Protein AF-A0A2J8WEG3-F1 (afdb_monomer_lite)

Sequence (65 aa):
MIKFTTKIYHPNVDENGQICLPIISNENWKPCTKTCQVLEALNVLVNRPNIREPLRMDLADLLTQ

Secondary structure (DSSP, 8-state):
--B-SS----TTS-TTSB---GGGSTTT--TT--HHHHHHHHHHHHHS--SSS-S-HHHHHHHT-

pLDDT: mean 94.06, std 3.77, range [75.75, 97.44]

Organism: Pongo abelii (NCBI:txid9601)

InterPro domains:
  IPR000608 Ubiquitin-conjugating (UBC), catalytic core domain [PF00179] (2-64)
  IPR000608 Ubiquitin-conjugating (UBC), catalytic core domain [PS50127] (1-65)
  IPR016135 Ubiquitin-conjugating enzyme/RWD-like [G3DSA:3.10.110.10] (1-65)
  IPR016135 Ubiquitin-conjugating enzyme/RWD-like [SSF54495] (2-63)
  IPR023313 Ubiquitin-conjugating enzyme, active site [PS00183] (9-24)
  IPR050113 Ubiquitin-conjugating enzyme E2-like [PTHR24067] (2-63)

Structure (mmCIF, N/CA/C/O backbone):
data_AF-A0A2J8WEG3-F1
#
_entry.id   AF-A0A2J8WEG3-F1
#
loop_
_atom_site.group_PDB
_atom_site.id
_atom_site.type_symbol
_atom_site.label_atom_id
_atom_site.label_alt_id
_atom_site.label_comp_id
_atom_site.label_asym_id
_atom_site.label_entity_id
_atom_site.label_seq_id
_atom_site.pdbx_PDB_ins_code
_atom_site.Cartn_x
_atom_site.Cartn_y
_atom_site.Cartn_z
_atom_site.occupancy
_atom_site.B_iso_or_equiv
_atom_site.auth_seq_id
_atom_site.auth_comp_id
_atom_site.auth_asym_id
_atom_site.auth_atom_id
_atom_site.pdbx_PDB_model_num
ATOM 1 N N . MET A 1 1 ? -3.071 -5.634 9.347 1.00 76.56 1 MET A N 1
ATOM 2 C CA . MET A 1 1 ? -2.194 -5.738 8.162 1.00 76.56 1 MET A CA 1
ATOM 3 C C . MET A 1 1 ? -3.064 -5.650 6.919 1.00 76.56 1 MET A C 1
ATOM 5 O O . MET A 1 1 ? -4.087 -6.323 6.883 1.00 76.56 1 MET A O 1
ATOM 9 N N . ILE A 1 2 ? -2.717 -4.789 5.962 1.00 92.19 2 ILE A N 1
ATOM 10 C CA . ILE A 1 2 ? -3.436 -4.636 4.687 1.00 92.19 2 ILE A CA 1
ATOM 11 C C . ILE A 1 2 ? -2.602 -5.320 3.608 1.00 92.19 2 ILE A C 1
ATOM 13 O O . ILE A 1 2 ? -1.380 -5.203 3.623 1.00 92.19 2 ILE A O 1
ATOM 17 N N . LYS A 1 3 ? -3.257 -6.040 2.699 1.00 95.00 3 LYS A N 1
ATOM 18 C CA . LYS A 1 3 ? -2.614 -6.633 1.528 1.00 95.00 3 LYS A CA 1
ATOM 19 C C . LYS A 1 3 ? -3.531 -6.548 0.319 1.00 95.00 3 LYS A C 1
ATOM 21 O O . LYS A 1 3 ? -4.753 -6.624 0.464 1.00 95.00 3 LYS A O 1
ATOM 26 N N . PHE A 1 4 ? -2.940 -6.441 -0.859 1.00 96.88 4 PHE A N 1
ATOM 27 C CA . PHE A 1 4 ? -3.650 -6.628 -2.111 1.00 96.88 4 PHE A CA 1
ATOM 28 C C . PHE A 1 4 ? -3.990 -8.106 -2.301 1.00 96.88 4 PHE A C 1
ATOM 30 O O . PHE A 1 4 ? -3.140 -8.982 -2.168 1.00 96.88 4 PHE A O 1
ATOM 37 N N . THR A 1 5 ? -5.254 -8.388 -2.601 1.00 97.06 5 THR A N 1
ATOM 38 C CA . THR A 1 5 ? -5.705 -9.720 -3.030 1.00 97.06 5 THR A CA 1
ATOM 39 C C . THR A 1 5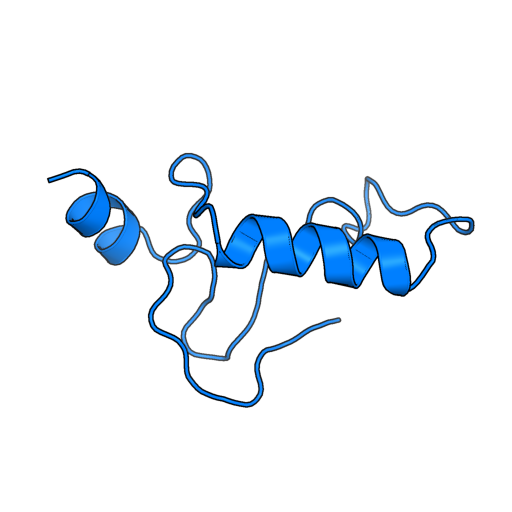 ? -5.446 -9.937 -4.518 1.00 97.06 5 THR A C 1
ATOM 41 O O . THR A 1 5 ? -5.109 -11.041 -4.937 1.00 97.06 5 THR A O 1
ATOM 44 N N . THR A 1 6 ? -5.575 -8.873 -5.311 1.00 96.94 6 THR A N 1
ATOM 45 C CA . THR A 1 6 ? -5.297 -8.861 -6.748 1.00 96.94 6 THR A CA 1
ATOM 46 C C . THR A 1 6 ? -3.843 -8.482 -6.995 1.00 96.94 6 THR A C 1
ATOM 48 O O . THR A 1 6 ? -3.353 -7.506 -6.430 1.00 96.94 6 THR A O 1
ATOM 51 N N . LYS A 1 7 ? -3.156 -9.221 -7.873 1.00 95.31 7 LYS A N 1
ATOM 52 C CA . LYS A 1 7 ? -1.791 -8.873 -8.285 1.00 95.31 7 LYS A CA 1
ATOM 53 C C . LYS A 1 7 ? -1.761 -7.479 -8.918 1.00 95.31 7 LYS A C 1
ATOM 55 O O . LYS A 1 7 ? -2.600 -7.163 -9.758 1.00 95.31 7 LYS A O 1
ATOM 60 N N . ILE A 1 8 ? -0.771 -6.678 -8.535 1.00 96.12 8 ILE A N 1
ATOM 61 C CA . ILE A 1 8 ? -0.565 -5.317 -9.036 1.00 96.12 8 ILE A CA 1
ATOM 62 C C . ILE A 1 8 ? 0.912 -5.098 -9.382 1.00 96.12 8 ILE A C 1
ATOM 64 O O . ILE A 1 8 ? 1.821 -5.553 -8.679 1.00 96.12 8 ILE A O 1
ATOM 68 N N . TYR A 1 9 ? 1.157 -4.407 -10.492 1.00 95.75 9 TYR A N 1
ATOM 69 C CA . TYR A 1 9 ? 2.493 -4.012 -10.926 1.00 95.75 9 TYR A CA 1
ATOM 70 C C . TYR A 1 9 ? 2.785 -2.602 -10.405 1.00 95.75 9 TYR A C 1
ATOM 72 O O . TYR A 1 9 ? 2.313 -1.616 -10.958 1.00 95.75 9 TYR A O 1
ATOM 80 N N . HIS A 1 10 ? 3.466 -2.522 -9.263 1.00 96.38 10 HIS A N 1
ATOM 81 C CA . HIS A 1 10 ? 3.679 -1.285 -8.515 1.00 96.38 10 HIS A CA 1
ATOM 82 C C . HIS A 1 10 ? 4.943 -1.392 -7.642 1.00 96.38 10 HIS A C 1
ATOM 84 O O . HIS A 1 10 ? 5.089 -2.397 -6.936 1.00 96.38 10 HIS A O 1
ATOM 90 N N . PRO A 1 11 ? 5.836 -0.385 -7.621 1.00 97.00 11 PRO A N 1
ATOM 91 C CA . PRO A 1 11 ? 7.118 -0.473 -6.912 1.00 97.00 11 PRO A CA 1
ATOM 92 C C . PRO A 1 11 ? 6.974 -0.520 -5.382 1.00 97.00 11 PRO A C 1
ATOM 94 O O . PRO A 1 11 ? 7.823 -1.086 -4.704 1.00 97.00 11 PRO A O 1
ATOM 97 N N . ASN A 1 12 ? 5.886 0.013 -4.811 1.00 96.56 12 ASN A N 1
ATOM 98 C CA . ASN A 1 12 ? 5.591 -0.070 -3.366 1.00 96.56 12 ASN A CA 1
ATOM 99 C C . ASN A 1 12 ? 4.646 -1.222 -2.977 1.00 96.56 12 ASN A C 1
ATOM 101 O O . ASN A 1 12 ? 3.992 -1.144 -1.940 1.00 96.56 12 ASN A O 1
ATOM 105 N N . VAL A 1 13 ? 4.518 -2.256 -3.812 1.00 96.81 13 VAL A N 1
ATOM 106 C CA . VAL A 1 13 ? 3.780 -3.485 -3.479 1.00 96.81 13 VAL A CA 1
ATOM 107 C C . VAL A 1 13 ? 4.669 -4.676 -3.817 1.00 96.81 13 VAL A C 1
ATOM 109 O O . VAL A 1 13 ? 5.208 -4.720 -4.925 1.00 96.81 13 VAL A O 1
ATOM 112 N N . ASP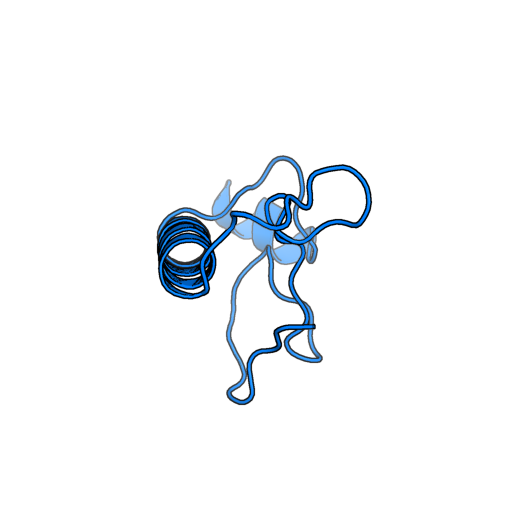 A 1 14 ? 4.835 -5.616 -2.887 1.00 94.94 14 ASP A N 1
ATOM 113 C CA . ASP A 1 14 ? 5.617 -6.836 -3.124 1.00 94.94 14 ASP A CA 1
ATOM 114 C C . ASP A 1 14 ? 4.834 -7.890 -3.940 1.00 94.94 14 ASP A C 1
ATOM 116 O O . ASP A 1 14 ? 3.664 -7.706 -4.289 1.00 94.94 14 ASP A O 1
ATOM 120 N N . GLU A 1 15 ? 5.466 -9.025 -4.252 1.00 93.50 15 GLU A N 1
ATOM 121 C CA . GLU A 1 15 ? 4.827 -10.108 -5.021 1.00 93.50 15 GLU A CA 1
ATOM 122 C C . GLU A 1 15 ? 3.664 -10.801 -4.290 1.00 93.50 15 GLU A C 1
ATOM 124 O O . GLU A 1 15 ? 2.781 -11.379 -4.931 1.00 93.50 15 GLU A O 1
ATOM 129 N N . ASN A 1 16 ? 3.633 -10.717 -2.959 1.00 94.62 16 ASN A N 1
ATOM 130 C CA . ASN A 1 16 ? 2.586 -11.269 -2.101 1.00 94.62 16 ASN A CA 1
ATOM 131 C C . ASN A 1 16 ? 1.451 -10.263 -1.827 1.00 94.62 16 ASN A C 1
ATOM 133 O O . ASN A 1 16 ? 0.514 -10.576 -1.084 1.00 94.62 16 ASN A O 1
ATOM 137 N N . GLY A 1 17 ? 1.524 -9.059 -2.404 1.00 94.88 17 GLY A N 1
ATOM 138 C CA . GLY A 1 17 ? 0.564 -7.980 -2.203 1.00 94.88 17 GLY A CA 1
ATOM 139 C C . GLY A 1 17 ? 0.764 -7.189 -0.907 1.00 94.88 17 GLY A C 1
ATOM 140 O O . GLY A 1 17 ? -0.126 -6.424 -0.532 1.00 94.88 17 GLY A O 1
ATOM 141 N N . GLN A 1 18 ? 1.876 -7.368 -0.194 1.00 95.19 18 GLN A N 1
ATOM 142 C CA . GLN A 1 18 ? 2.208 -6.591 0.997 1.00 95.19 18 GLN A CA 1
ATOM 143 C C . GLN A 1 18 ? 2.617 -5.166 0.634 1.00 95.19 18 GLN A C 1
ATOM 145 O O . GLN A 1 18 ? 3.166 -4.896 -0.435 1.00 95.19 18 GLN A O 1
ATOM 150 N N . ILE A 1 19 ? 2.345 -4.257 1.567 1.00 94.56 19 ILE A N 1
ATOM 151 C CA . ILE A 1 19 ? 2.616 -2.830 1.438 1.00 94.56 19 ILE A CA 1
ATOM 152 C C . ILE A 1 19 ? 3.181 -2.264 2.732 1.00 94.56 19 ILE A C 1
ATOM 154 O O . ILE A 1 19 ? 2.757 -2.636 3.829 1.00 94.56 19 ILE A O 1
ATOM 158 N N . CYS A 1 20 ? 4.074 -1.291 2.589 1.00 92.31 20 CYS A N 1
ATOM 159 C CA . CYS A 1 20 ? 4.552 -0.472 3.692 1.00 92.31 20 CYS A CA 1
ATOM 160 C C . CYS A 1 20 ? 3.791 0.857 3.688 1.00 92.31 20 CYS A C 1
ATOM 162 O O . CYS A 1 20 ? 4.000 1.706 2.826 1.00 92.31 20 CYS A O 1
ATOM 164 N N . LEU A 1 21 ? 2.886 1.030 4.653 1.00 93.38 21 LEU A N 1
ATOM 165 C CA . LEU A 1 21 ? 2.139 2.270 4.868 1.00 93.38 21 LEU A CA 1
ATOM 166 C C . LEU A 1 21 ? 2.551 2.873 6.216 1.00 93.38 21 LEU A C 1
ATOM 168 O O . LEU A 1 21 ? 2.213 2.294 7.252 1.00 93.38 21 LEU A O 1
ATOM 172 N N . PRO A 1 22 ? 3.212 4.045 6.236 1.00 92.19 22 PRO A N 1
ATOM 173 C CA . PRO A 1 22 ? 3.671 4.664 7.477 1.00 92.19 22 PRO A CA 1
ATOM 174 C C . PRO A 1 22 ? 2.553 4.884 8.498 1.00 92.19 22 PRO A C 1
ATOM 176 O O . PRO A 1 22 ? 2.756 4.649 9.677 1.00 92.19 22 PRO A O 1
ATOM 179 N N . ILE A 1 23 ? 1.343 5.247 8.064 1.00 93.50 23 ILE A N 1
ATOM 180 C CA . ILE A 1 23 ? 0.199 5.534 8.951 1.00 93.50 23 ILE A CA 1
ATOM 181 C C . ILE A 1 23 ? -0.257 4.336 9.813 1.00 93.50 23 ILE A C 1
ATOM 183 O O . ILE A 1 23 ? -0.919 4.524 10.833 1.00 93.50 23 ILE A O 1
ATOM 187 N N . ILE A 1 24 ? 0.097 3.109 9.417 1.00 93.38 24 ILE A N 1
ATOM 188 C CA . ILE A 1 24 ? -0.200 1.871 10.155 1.00 93.38 24 ILE A CA 1
ATOM 189 C C . ILE A 1 24 ? 1.064 1.150 10.638 1.00 93.38 24 ILE A C 1
ATOM 191 O O . ILE A 1 24 ? 0.976 -0.011 11.040 1.00 93.38 24 ILE A O 1
ATOM 195 N N . SER A 1 25 ? 2.233 1.799 10.588 1.00 92.31 25 SER A N 1
ATOM 196 C CA . SER A 1 25 ? 3.452 1.240 11.174 1.00 92.31 25 SER A CA 1
ATOM 197 C C . SER A 1 25 ? 3.380 1.286 12.701 1.00 92.31 25 SER A C 1
ATOM 199 O O . SER A 1 25 ? 2.733 2.162 13.276 1.00 92.31 25 SER A O 1
ATOM 201 N N . ASN A 1 26 ? 4.071 0.361 13.371 1.00 91.19 26 ASN A N 1
ATOM 202 C CA . ASN A 1 26 ? 4.089 0.291 14.838 1.00 91.19 26 ASN A CA 1
ATOM 203 C C . ASN A 1 26 ? 4.569 1.598 15.493 1.00 91.19 26 ASN A C 1
ATOM 205 O O . ASN A 1 26 ? 4.139 1.922 16.593 1.00 91.19 26 ASN A O 1
ATOM 209 N N . GLU A 1 27 ? 5.440 2.344 14.812 1.00 92.81 27 GLU A N 1
ATOM 210 C CA . GLU A 1 27 ? 6.025 3.594 15.308 1.00 92.81 27 GLU A CA 1
ATOM 211 C C . GLU A 1 27 ? 5.086 4.799 15.156 1.00 92.81 27 GLU A C 1
ATOM 213 O O . GLU A 1 27 ? 5.101 5.706 15.984 1.00 92.81 27 GLU A O 1
ATOM 218 N N . ASN A 1 28 ? 4.252 4.814 14.111 1.00 92.88 28 ASN A N 1
ATOM 219 C CA . ASN A 1 28 ? 3.428 5.972 13.747 1.00 92.88 28 ASN A CA 1
ATOM 220 C C . ASN A 1 28 ? 1.927 5.760 13.985 1.00 92.88 28 ASN A C 1
ATOM 222 O O . ASN A 1 28 ? 1.139 6.697 13.814 1.00 92.88 28 ASN A O 1
ATOM 226 N N . TRP A 1 29 ? 1.512 4.547 14.358 1.00 93.88 29 TRP A N 1
ATOM 227 C CA . TRP A 1 29 ? 0.116 4.229 14.622 1.00 93.88 29 TRP A CA 1
ATOM 228 C C . TRP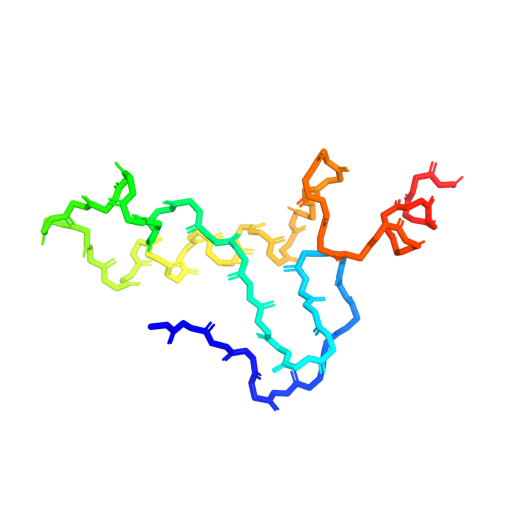 A 1 29 ? -0.444 5.072 15.773 1.00 93.88 29 TRP A C 1
ATOM 230 O O . TRP A 1 29 ? 0.158 5.208 16.838 1.00 93.88 29 TRP A O 1
ATOM 240 N N . LYS A 1 30 ? -1.654 5.600 15.572 1.00 95.00 30 LYS A N 1
ATOM 241 C CA . LYS A 1 30 ? -2.408 6.341 16.587 1.00 95.00 30 LYS A CA 1
ATOM 242 C C . LYS A 1 30 ? -3.798 5.718 16.734 1.00 95.00 30 LYS A C 1
ATOM 244 O O . LYS A 1 30 ? -4.438 5.466 15.717 1.00 95.00 30 LYS A O 1
ATOM 249 N N . PRO A 1 31 ? -4.332 5.537 17.958 1.00 94.69 31 PRO A N 1
ATOM 250 C CA . PRO A 1 31 ? -5.674 4.974 18.157 1.00 94.69 31 PRO A CA 1
ATOM 251 C C . PRO A 1 31 ? -6.808 5.776 17.499 1.00 94.69 31 PRO A C 1
ATOM 253 O O . PRO A 1 31 ? -7.876 5.238 17.233 1.00 94.69 31 PRO A O 1
ATOM 256 N N . CYS A 1 32 ? -6.58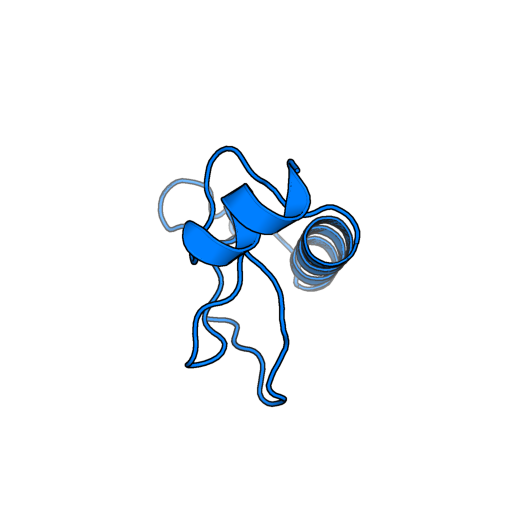7 7.067 17.240 1.00 96.12 32 CYS A N 1
ATOM 257 C CA . CYS A 1 32 ? -7.540 7.931 16.546 1.00 96.12 32 CYS A CA 1
ATOM 258 C C . CYS A 1 32 ? -7.513 7.788 15.015 1.00 96.12 32 CYS A C 1
ATOM 260 O O . CYS A 1 32 ? -8.380 8.358 14.350 1.00 96.12 32 CYS A O 1
ATOM 262 N N . THR A 1 33 ? -6.554 7.043 14.453 1.00 95.81 33 THR A N 1
ATOM 263 C CA . THR A 1 33 ? -6.463 6.780 13.016 1.00 95.81 33 THR A CA 1
ATOM 264 C C . THR A 1 33 ? -7.641 5.923 12.569 1.00 95.81 33 THR A C 1
ATOM 266 O O . THR A 1 33 ? -7.776 4.755 12.937 1.00 95.81 33 THR A O 1
ATOM 269 N N . LYS A 1 34 ? -8.502 6.500 11.734 1.00 96.88 34 LYS A N 1
ATOM 270 C CA . LYS A 1 34 ? -9.662 5.815 11.163 1.00 96.88 34 LYS A CA 1
ATOM 271 C C . LYS A 1 34 ? -9.279 5.051 9.901 1.00 96.88 34 LYS A C 1
ATOM 273 O O . LYS A 1 34 ? -8.409 5.472 9.142 1.00 96.88 34 LYS A O 1
ATOM 278 N N . THR A 1 35 ? -10.016 3.983 9.604 1.00 96.06 35 THR A N 1
ATOM 279 C CA . THR A 1 35 ? -9.829 3.183 8.383 1.00 96.06 35 THR A CA 1
ATOM 280 C C . THR A 1 35 ? -9.908 4.022 7.105 1.00 96.06 35 THR A C 1
ATOM 282 O O . THR A 1 35 ? -9.142 3.779 6.180 1.00 96.06 35 THR A O 1
ATOM 285 N N . CYS A 1 36 ? -10.770 5.045 7.056 1.00 97.38 36 CYS A N 1
ATOM 286 C CA . CYS A 1 36 ? -10.864 5.944 5.902 1.00 97.38 36 CYS A CA 1
ATOM 287 C C . CYS A 1 36 ? -9.546 6.678 5.608 1.00 97.38 36 CYS A C 1
ATOM 289 O O . CYS A 1 36 ? -9.151 6.750 4.451 1.00 97.38 36 CYS A O 1
ATOM 291 N N . GLN A 1 37 ? -8.827 7.130 6.639 1.00 96.56 37 GLN A N 1
ATOM 292 C CA . GLN A 1 37 ? -7.534 7.805 6.485 1.00 96.56 37 GLN A CA 1
AT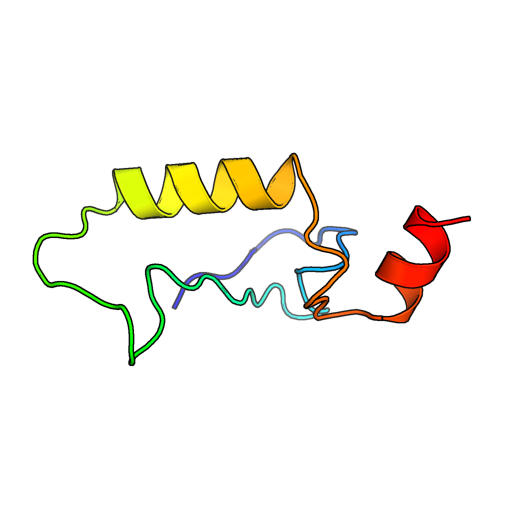OM 293 C C . GLN A 1 37 ? -6.463 6.845 5.956 1.00 96.56 37 GLN A C 1
ATOM 295 O O . GLN A 1 37 ? -5.614 7.226 5.154 1.00 96.56 37 GLN A O 1
ATOM 300 N N . VAL A 1 38 ? -6.518 5.577 6.374 1.00 96.19 38 VAL A N 1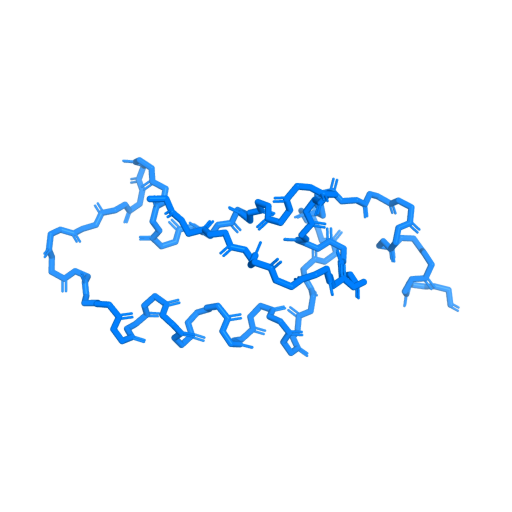
ATOM 301 C CA . VAL A 1 38 ? -5.611 4.536 5.870 1.00 96.19 38 VAL A CA 1
ATOM 302 C C . VAL A 1 38 ? -5.881 4.239 4.394 1.00 96.19 38 VAL A C 1
ATOM 304 O O . VAL A 1 38 ? -4.939 4.114 3.615 1.00 96.19 38 VAL A O 1
ATOM 307 N N . LEU A 1 39 ? -7.154 4.150 3.994 1.00 97.00 39 LEU A N 1
ATOM 308 C CA . LEU A 1 39 ? -7.540 3.937 2.595 1.00 97.00 39 LEU A CA 1
ATOM 309 C C . LEU A 1 39 ? -7.186 5.135 1.708 1.00 97.00 39 LEU A C 1
ATOM 311 O O . LEU A 1 39 ? -6.772 4.942 0.568 1.00 97.00 39 LEU A O 1
ATOM 315 N N . GLU A 1 40 ? -7.302 6.355 2.226 1.00 97.44 40 GLU A N 1
ATOM 316 C CA . GLU A 1 40 ? -6.875 7.569 1.532 1.00 97.44 40 GLU A CA 1
ATOM 317 C C . GLU A 1 40 ? -5.355 7.582 1.323 1.00 97.44 40 GLU A C 1
ATOM 319 O O . GLU A 1 40 ? -4.892 7.769 0.200 1.00 97.44 40 GLU A O 1
ATOM 324 N N . ALA A 1 41 ? -4.571 7.264 2.359 1.00 95.94 41 ALA A N 1
ATOM 325 C CA . ALA A 1 41 ? -3.118 7.130 2.240 1.00 95.94 41 ALA A CA 1
ATOM 326 C C . ALA A 1 41 ? -2.707 6.027 1.247 1.00 95.94 41 ALA A C 1
ATOM 328 O O . ALA A 1 41 ? -1.786 6.218 0.452 1.00 95.94 41 ALA A O 1
ATOM 329 N N . LEU A 1 42 ? -3.413 4.891 1.250 1.00 96.12 42 LEU A N 1
ATOM 330 C CA . LEU A 1 42 ? -3.225 3.828 0.264 1.00 96.12 42 LEU A CA 1
ATOM 331 C C . LEU A 1 42 ? -3.518 4.324 -1.156 1.00 96.12 42 LEU A C 1
ATOM 333 O O . LEU A 1 42 ? -2.727 4.078 -2.061 1.00 96.12 42 LEU A O 1
ATOM 337 N N . ASN A 1 43 ? -4.631 5.029 -1.359 1.00 96.69 43 ASN A N 1
ATOM 338 C CA . ASN A 1 43 ? -5.003 5.568 -2.664 1.00 96.69 43 ASN A CA 1
ATOM 339 C C . ASN A 1 43 ? -3.948 6.555 -3.182 1.00 96.69 43 ASN A C 1
ATOM 341 O O . ASN A 1 43 ? -3.560 6.477 -4.347 1.00 96.69 43 ASN A O 1
ATOM 345 N N . VAL A 1 44 ? -3.431 7.428 -2.314 1.00 96.94 44 VAL A N 1
ATOM 346 C CA . VAL A 1 44 ? -2.331 8.336 -2.658 1.00 96.94 44 VAL A CA 1
ATOM 347 C C . VAL A 1 44 ? -1.095 7.549 -3.087 1.00 96.94 44 VAL A C 1
ATOM 349 O O . VAL A 1 44 ? -0.544 7.854 -4.139 1.00 96.94 44 VAL A O 1
ATOM 352 N N . LEU A 1 45 ? -0.691 6.521 -2.333 1.00 95.69 45 LEU A N 1
ATOM 353 C CA . LEU A 1 45 ? 0.487 5.708 -2.652 1.00 95.69 45 LEU A CA 1
ATOM 354 C C . LEU A 1 45 ? 0.344 4.969 -3.989 1.00 95.69 45 LEU A C 1
ATOM 356 O O . LEU A 1 45 ? 1.289 4.934 -4.767 1.00 95.69 45 LEU A O 1
ATOM 360 N N . VAL A 1 46 ? -0.833 4.403 -4.266 1.00 95.88 46 VAL A N 1
ATOM 361 C CA . VAL A 1 46 ? -1.110 3.675 -5.518 1.00 95.88 46 VAL A CA 1
ATOM 362 C C . VAL A 1 46 ? -1.087 4.607 -6.731 1.00 95.88 46 VAL A C 1
ATOM 364 O O . VAL A 1 46 ? -0.643 4.209 -7.803 1.00 95.88 46 VAL A O 1
ATOM 367 N N . ASN A 1 47 ? -1.563 5.846 -6.578 1.00 96.19 47 ASN A N 1
ATOM 368 C CA . ASN A 1 47 ? -1.554 6.836 -7.658 1.00 96.19 47 ASN A CA 1
ATOM 369 C C . ASN A 1 47 ? -0.218 7.583 -7.782 1.00 96.19 47 ASN A C 1
ATOM 371 O O . ASN A 1 47 ? 0.069 8.164 -8.827 1.00 96.19 47 ASN A O 1
ATOM 375 N N . ARG A 1 48 ? 0.581 7.628 -6.712 1.00 95.19 48 ARG A N 1
ATOM 376 C CA . ARG A 1 48 ? 1.873 8.317 -6.646 1.00 95.19 48 ARG A CA 1
ATOM 377 C C . ARG A 1 48 ? 2.904 7.400 -5.990 1.00 95.19 48 ARG A C 1
ATOM 379 O O . ARG A 1 48 ? 3.095 7.476 -4.773 1.00 95.19 48 ARG A O 1
ATOM 386 N N . PRO A 1 49 ? 3.579 6.559 -6.790 1.00 94.00 49 PRO A N 1
ATOM 387 C CA . PRO A 1 49 ? 4.574 5.639 -6.273 1.00 94.00 49 PRO A CA 1
ATOM 388 C C . PRO A 1 49 ? 5.715 6.381 -5.565 1.00 94.00 49 PRO A C 1
ATOM 390 O O . PRO A 1 49 ? 6.219 7.394 -6.054 1.00 94.00 49 PRO A O 1
ATOM 393 N N . ASN A 1 50 ? 6.144 5.871 -4.412 1.00 93.25 50 ASN A N 1
ATOM 394 C CA . ASN A 1 50 ? 7.287 6.396 -3.674 1.00 93.25 50 ASN A CA 1
ATOM 395 C C . ASN A 1 50 ? 8.572 5.674 -4.102 1.00 93.25 50 ASN A C 1
ATOM 397 O O . ASN A 1 50 ? 8.849 4.564 -3.654 1.00 93.25 50 ASN A O 1
ATOM 401 N N . ILE A 1 51 ? 9.380 6.328 -4.935 1.00 92.06 51 ILE A N 1
ATOM 402 C CA . ILE A 1 51 ? 10.639 5.774 -5.460 1.00 92.06 51 ILE A CA 1
ATOM 403 C C . ILE A 1 51 ? 11.782 5.826 -4.427 1.00 92.06 51 ILE A C 1
ATOM 405 O O . ILE A 1 51 ? 12.788 5.148 -4.588 1.00 92.06 51 ILE A O 1
ATOM 409 N N . ARG A 1 52 ? 11.649 6.600 -3.339 1.00 90.69 52 ARG A N 1
ATOM 410 C CA . ARG A 1 52 ? 12.698 6.687 -2.303 1.00 90.69 52 ARG A CA 1
ATOM 411 C C . ARG A 1 52 ? 12.734 5.460 -1.398 1.00 90.69 52 ARG A C 1
ATOM 413 O O . ARG A 1 52 ? 13.793 5.108 -0.897 1.00 90.69 52 ARG A O 1
ATOM 420 N N . GLU A 1 53 ? 11.577 4.835 -1.195 1.00 90.44 53 GLU A N 1
ATOM 421 C CA . GLU A 1 53 ? 11.410 3.643 -0.358 1.00 90.44 53 GLU A CA 1
ATOM 422 C C . GLU A 1 53 ? 10.561 2.589 -1.100 1.00 90.44 53 GLU A C 1
ATOM 424 O O . GLU A 1 53 ? 9.423 2.296 -0.706 1.00 90.44 53 GLU A O 1
ATOM 429 N N . PRO A 1 54 ? 11.052 2.050 -2.232 1.00 93.81 54 PRO A N 1
ATOM 430 C CA . PRO A 1 54 ? 10.341 1.028 -2.976 1.00 93.81 54 PRO A CA 1
ATOM 431 C C . PRO A 1 54 ? 10.495 -0.331 -2.287 1.00 93.81 54 PRO A C 1
ATOM 433 O O . PRO A 1 54 ? 11.535 -0.655 -1.720 1.00 93.81 54 PRO A O 1
ATOM 436 N N . LEU A 1 55 ? 9.456 -1.158 -2.381 1.00 94.44 55 LEU A N 1
ATOM 437 C CA . LEU A 1 55 ? 9.533 -2.579 -2.027 1.00 94.44 55 LEU A CA 1
ATOM 438 C C . LEU A 1 55 ? 10.169 -3.400 -3.159 1.00 94.44 55 LEU A C 1
ATOM 440 O O . LEU A 1 55 ? 10.750 -4.451 -2.912 1.00 94.44 55 LEU A O 1
ATOM 444 N N . ARG A 1 56 ? 10.065 -2.908 -4.397 1.00 95.38 56 ARG A N 1
ATOM 445 C CA . ARG A 1 56 ? 10.651 -3.485 -5.608 1.00 95.38 56 ARG A CA 1
ATOM 446 C C . ARG A 1 56 ? 11.528 -2.448 -6.307 1.00 95.38 56 ARG A C 1
ATOM 448 O O . ARG A 1 56 ? 11.006 -1.553 -6.973 1.00 95.38 56 ARG A O 1
ATOM 455 N N . MET A 1 57 ? 12.844 -2.541 -6.093 1.00 93.81 57 MET A N 1
ATOM 456 C CA . MET A 1 57 ? 13.839 -1.608 -6.651 1.00 93.81 57 MET A CA 1
ATOM 457 C C . MET A 1 57 ? 13.866 -1.630 -8.180 1.00 93.81 57 MET A C 1
ATOM 459 O O . MET A 1 57 ? 13.888 -0.574 -8.793 1.00 93.81 57 MET A O 1
ATOM 463 N N . ASP A 1 58 ? 13.753 -2.809 -8.788 1.00 94.44 58 ASP A N 1
ATOM 464 C CA . ASP A 1 58 ? 13.692 -3.000 -10.240 1.00 94.44 58 ASP A CA 1
ATOM 465 C C . ASP A 1 58 ? 12.565 -2.187 -10.899 1.00 94.44 58 ASP A C 1
ATOM 467 O O . ASP A 1 58 ? 12.767 -1.548 -11.931 1.00 94.44 58 ASP A O 1
ATOM 471 N N . LEU A 1 59 ? 11.381 -2.157 -10.277 1.00 94.62 59 LEU A N 1
ATOM 472 C CA . LEU A 1 59 ? 10.247 -1.375 -10.775 1.00 94.62 59 LEU A CA 1
ATOM 473 C C . LEU A 1 59 ? 10.410 0.124 -10.546 1.00 94.62 59 LEU A C 1
ATOM 475 O O . LEU A 1 59 ? 9.910 0.923 -11.337 1.00 94.62 59 LEU A O 1
ATOM 479 N N . ALA A 1 60 ? 11.058 0.504 -9.446 1.00 94.12 60 ALA A N 1
ATOM 480 C CA . ALA A 1 60 ? 11.370 1.897 -9.160 1.00 94.12 60 ALA A CA 1
ATOM 481 C C . ALA A 1 60 ? 12.363 2.447 -10.192 1.00 94.12 60 ALA A C 1
ATOM 483 O O . ALA A 1 60 ? 12.108 3.509 -10.755 1.00 94.12 60 ALA A O 1
ATOM 484 N N . ASP A 1 61 ? 13.418 1.688 -10.496 1.00 93.69 61 ASP A N 1
ATOM 485 C CA . ASP A 1 61 ? 14.424 2.046 -11.494 1.00 93.69 61 ASP A CA 1
ATOM 486 C C . ASP A 1 61 ? 13.791 2.187 -12.885 1.00 93.69 61 ASP A C 1
ATOM 488 O O . ASP A 1 61 ? 14.009 3.196 -13.557 1.00 93.69 61 ASP A O 1
ATOM 492 N N . LEU A 1 62 ? 12.935 1.234 -13.285 1.00 94.00 62 LEU A N 1
ATOM 493 C CA . LEU A 1 62 ? 12.205 1.273 -14.559 1.00 94.00 62 LEU A CA 1
ATOM 494 C C . LEU A 1 62 ? 11.293 2.503 -14.688 1.00 94.00 62 LEU A C 1
ATOM 496 O O . LEU A 1 62 ? 11.148 3.041 -15.778 1.00 94.00 62 LEU A O 1
ATOM 500 N N . LEU A 1 63 ? 10.671 2.948 -13.593 1.00 90.12 63 LEU A N 1
ATOM 501 C CA . LEU A 1 63 ? 9.793 4.123 -13.590 1.00 90.12 63 LEU A CA 1
ATOM 502 C C . LEU A 1 63 ? 10.570 5.445 -13.715 1.00 90.12 63 LEU A C 1
ATOM 504 O O . LEU A 1 63 ? 9.996 6.452 -14.122 1.00 90.12 63 LEU A O 1
ATOM 508 N N . THR A 1 64 ? 11.847 5.457 -13.326 1.00 87.44 64 THR A N 1
ATOM 509 C CA . THR A 1 64 ? 12.718 6.643 -13.399 1.00 87.44 64 THR A CA 1
ATOM 510 C C . THR A 1 64 ? 13.525 6.769 -14.688 1.00 87.44 64 THR A C 1
ATOM 512 O O . THR A 1 64 ? 14.230 7.768 -14.845 1.00 87.44 64 THR A O 1
ATOM 515 N N . GLN A 1 65 ? 13.444 5.778 -15.577 1.00 75.75 65 GLN A N 1
ATOM 516 C CA . GLN A 1 65 ? 14.007 5.843 -16.929 1.00 75.75 65 GLN A CA 1
ATOM 517 C C . GLN A 1 65 ? 13.108 6.655 -17.864 1.00 75.75 65 GLN A C 1
ATOM 519 O O . GLN A 1 65 ? 13.683 7.389 -18.698 1.00 75.75 65 GLN A O 1
#

Foldseek 3Di:
DDFDPDDDLAQQADRRRDGDQQCPDPVNDDPPDDPVNVVVSVVCCRVPPDLVDGPHVVSSVVVVD

Radius of gyration: 12.29 Å; chains: 1; bounding box: 25×20×35 Å